Protein AF-A0A3D0SD07-F1 (afdb_monomer_lite)

Structure (mmCIF, N/CA/C/O backbone):
data_AF-A0A3D0SD07-F1
#
_entry.id   AF-A0A3D0SD07-F1
#
loop_
_atom_site.group_PDB
_atom_site.id
_atom_site.type_symbol
_atom_site.label_atom_id
_atom_site.label_alt_id
_atom_site.label_comp_id
_atom_site.label_asym_id
_atom_site.label_entity_id
_atom_site.label_seq_id
_atom_site.pdbx_PDB_ins_code
_atom_site.Cartn_x
_atom_site.Cartn_y
_atom_site.Cartn_z
_atom_site.occupancy
_atom_site.B_iso_or_equiv
_atom_site.auth_seq_id
_atom_site.auth_comp_id
_atom_site.auth_asym_id
_atom_site.auth_atom_id
_atom_site.pdbx_PDB_model_num
ATOM 1 N N . LEU A 1 1 ? 2.445 -9.256 -21.384 1.00 64.06 1 LEU A N 1
ATOM 2 C CA . LEU A 1 1 ? 2.889 -8.668 -22.682 1.00 64.06 1 LEU A CA 1
ATOM 3 C C . LEU A 1 1 ? 3.810 -9.653 -23.397 1.00 64.06 1 LEU A C 1
ATOM 5 O O . LEU A 1 1 ? 4.394 -10.488 -22.721 1.00 64.06 1 LEU A O 1
ATOM 9 N N . ALA A 1 2 ? 3.974 -9.569 -24.720 1.00 87.25 2 ALA A N 1
ATOM 10 C CA . ALA A 1 2 ? 5.061 -10.291 -25.395 1.00 87.25 2 ALA A CA 1
ATOM 11 C C . ALA A 1 2 ? 6.400 -9.562 -25.161 1.00 87.25 2 ALA A C 1
ATOM 13 O O . ALA A 1 2 ? 6.425 -8.333 -25.181 1.00 87.25 2 ALA A O 1
ATOM 14 N N . TRP A 1 3 ? 7.511 -10.289 -24.982 1.00 91.88 3 TRP A N 1
ATOM 15 C CA . TRP A 1 3 ? 8.832 -9.693 -24.695 1.00 91.88 3 TRP A CA 1
ATOM 16 C C . TRP A 1 3 ? 9.274 -8.643 -25.729 1.00 91.88 3 TRP A C 1
ATOM 18 O O . TRP A 1 3 ? 9.868 -7.630 -25.374 1.00 91.88 3 TRP A O 1
ATOM 28 N N . GLN A 1 4 ? 8.919 -8.832 -27.005 1.00 93.69 4 GLN A N 1
ATOM 29 C CA . GLN A 1 4 ? 9.213 -7.850 -28.052 1.00 93.69 4 GLN A CA 1
ATOM 30 C C . GLN A 1 4 ? 8.597 -6.478 -27.744 1.00 93.69 4 GLN A C 1
ATOM 32 O O . GLN A 1 4 ? 9.290 -5.472 -27.811 1.00 93.69 4 GLN A O 1
ATOM 37 N N . GLN A 1 5 ? 7.333 -6.446 -27.314 1.00 91.62 5 GLN A N 1
ATOM 38 C CA . GLN A 1 5 ? 6.644 -5.198 -26.974 1.00 91.62 5 GLN A CA 1
ATOM 39 C C . GLN A 1 5 ? 7.302 -4.496 -25.782 1.00 91.62 5 GLN A C 1
ATOM 41 O O . GLN A 1 5 ? 7.370 -3.274 -25.747 1.00 91.62 5 GLN A O 1
ATOM 46 N N . VAL A 1 6 ? 7.811 -5.262 -24.812 1.00 93.81 6 VAL A N 1
ATOM 47 C CA . VAL A 1 6 ? 8.544 -4.716 -23.661 1.00 93.81 6 VAL A CA 1
ATOM 48 C C . VAL A 1 6 ? 9.819 -4.002 -24.116 1.00 93.81 6 VAL A C 1
ATOM 50 O O . VAL A 1 6 ? 10.106 -2.902 -23.645 1.00 93.81 6 VAL A O 1
ATOM 53 N N . ASN A 1 7 ? 10.562 -4.593 -25.055 1.00 92.69 7 ASN A N 1
ATOM 54 C CA . ASN A 1 7 ? 11.770 -3.977 -25.606 1.00 92.69 7 ASN A CA 1
ATOM 55 C C . ASN A 1 7 ? 11.459 -2.746 -26.456 1.00 92.69 7 ASN A C 1
ATOM 57 O O . ASN A 1 7 ? 12.179 -1.757 -26.356 1.00 92.69 7 ASN A O 1
ATOM 61 N N . ASP A 1 8 ? 10.385 -2.791 -27.246 1.00 94.75 8 ASP A N 1
ATOM 62 C CA . ASP A 1 8 ? 9.959 -1.653 -28.060 1.00 94.75 8 ASP A CA 1
ATOM 63 C C . ASP A 1 8 ? 9.598 -0.451 -27.169 1.00 94.75 8 ASP A C 1
ATOM 65 O O . ASP A 1 8 ? 10.021 0.668 -27.449 1.00 94.75 8 ASP A O 1
ATOM 69 N N . ILE A 1 9 ? 8.898 -0.679 -26.048 1.00 93.88 9 ILE A N 1
ATOM 70 C CA . ILE A 1 9 ? 8.613 0.367 -25.050 1.00 93.88 9 ILE A CA 1
ATOM 71 C C . ILE A 1 9 ? 9.919 0.896 -24.445 1.00 93.88 9 ILE A C 1
ATOM 73 O O . ILE A 1 9 ? 10.127 2.106 -24.404 1.00 93.88 9 ILE A O 1
ATOM 77 N N . ALA A 1 10 ? 10.818 0.005 -24.018 1.00 92.50 10 ALA A N 1
ATOM 78 C CA . ALA A 1 10 ? 12.076 0.394 -23.380 1.00 92.50 10 ALA A CA 1
ATOM 79 C C . ALA A 1 10 ? 13.038 1.160 -24.299 1.00 92.50 10 ALA A C 1
ATOM 81 O O . ALA A 1 10 ? 13.881 1.904 -23.806 1.00 92.50 10 ALA A O 1
ATOM 82 N N . ALA A 1 11 ? 12.929 0.979 -25.616 1.00 93.25 11 ALA A N 1
ATOM 83 C CA . ALA A 1 11 ? 13.700 1.740 -26.593 1.00 93.25 11 ALA A CA 1
ATOM 84 C C . ALA A 1 11 ? 13.180 3.177 -26.777 1.00 93.25 11 ALA A C 1
ATOM 86 O O . ALA A 1 11 ? 13.942 4.044 -27.202 1.00 93.25 11 ALA A O 1
ATOM 87 N N . LEU A 1 12 ? 11.898 3.422 -26.486 1.00 95.44 12 LEU A N 1
ATOM 88 C CA . LEU A 1 12 ? 11.262 4.734 -26.612 1.00 95.44 12 LEU A CA 1
ATOM 89 C C . LEU A 1 12 ? 11.369 5.549 -25.323 1.00 95.44 12 LEU A C 1
ATOM 91 O O . LEU A 1 12 ? 11.650 6.743 -25.377 1.00 95.44 12 LEU A O 1
ATOM 95 N N . ASP A 1 13 ? 11.145 4.900 -24.183 1.00 96.00 13 ASP A N 1
ATOM 96 C CA . ASP A 1 13 ? 11.165 5.523 -22.867 1.00 96.00 13 ASP A CA 1
ATOM 97 C C . ASP A 1 13 ? 11.730 4.532 -21.840 1.00 96.00 13 ASP A C 1
ATOM 99 O O . ASP A 1 13 ? 11.195 3.440 -21.630 1.00 96.00 13 ASP A O 1
ATOM 103 N N . GLU A 1 14 ? 12.848 4.906 -21.215 1.00 93.88 14 GLU A N 1
ATOM 104 C CA . GLU A 1 14 ? 13.568 4.050 -20.269 1.00 93.88 14 GLU A CA 1
ATOM 105 C C . GLU A 1 14 ? 12.692 3.702 -19.049 1.00 93.88 14 GLU A C 1
ATOM 107 O O . GLU A 1 14 ? 12.628 2.536 -18.653 1.00 93.88 14 GLU A O 1
ATOM 112 N N . GLN A 1 15 ? 11.954 4.673 -18.503 1.00 93.44 15 GLN A N 1
ATOM 113 C CA . GLN A 1 15 ? 11.122 4.509 -17.309 1.00 93.44 15 GLN A CA 1
ATOM 114 C C . GLN A 1 15 ? 9.908 3.619 -17.598 1.00 93.44 15 GLN A C 1
ATOM 116 O O . GLN A 1 15 ? 9.657 2.643 -16.885 1.00 93.44 15 GLN A O 1
ATOM 121 N N . ALA A 1 16 ? 9.180 3.899 -18.678 1.00 94.44 16 ALA A N 1
ATOM 122 C CA . ALA A 1 16 ? 8.077 3.070 -19.149 1.00 94.44 16 ALA A CA 1
ATOM 123 C C . ALA A 1 16 ? 8.561 1.663 -19.526 1.00 94.44 16 ALA A C 1
ATOM 125 O O . ALA A 1 16 ? 7.872 0.674 -19.271 1.00 94.44 16 ALA A O 1
ATOM 126 N N . GLY A 1 17 ? 9.776 1.555 -20.066 1.00 96.44 17 GLY A N 1
ATOM 127 C CA . GLY A 1 17 ? 10.458 0.293 -20.314 1.00 96.44 17 GLY A CA 1
ATOM 128 C C . GLY A 1 17 ? 10.680 -0.520 -19.048 1.00 96.44 17 GLY A C 1
ATOM 129 O O . GLY A 1 17 ? 10.395 -1.718 -19.028 1.00 96.44 17 GLY A O 1
ATOM 130 N N . MET A 1 18 ? 11.156 0.117 -17.976 1.00 96.62 18 MET A N 1
ATOM 131 C CA . MET A 1 18 ? 11.320 -0.532 -16.675 1.00 96.62 18 MET A CA 1
ATOM 132 C C . MET A 1 18 ? 9.972 -0.991 -16.107 1.00 96.62 18 MET A C 1
ATOM 134 O O . MET A 1 18 ? 9.858 -2.153 -15.718 1.00 96.62 18 MET A O 1
ATOM 138 N N . ARG A 1 19 ? 8.923 -0.157 -16.169 1.00 95.69 19 ARG A N 1
ATOM 139 C CA . ARG A 1 19 ? 7.548 -0.550 -15.794 1.00 95.69 19 ARG A CA 1
ATOM 140 C C . ARG A 1 19 ? 7.076 -1.782 -16.576 1.00 95.69 19 ARG A C 1
ATOM 142 O O . ARG A 1 19 ? 6.557 -2.739 -16.001 1.00 95.69 19 ARG A O 1
ATOM 149 N N . ALA A 1 20 ? 7.280 -1.790 -17.894 1.00 96.75 20 ALA A N 1
ATOM 150 C CA . ALA A 1 20 ? 6.880 -2.896 -18.761 1.00 96.75 20 ALA A CA 1
ATOM 151 C C . ALA A 1 20 ? 7.644 -4.192 -18.443 1.00 96.75 20 ALA A C 1
ATOM 153 O O . ALA A 1 20 ? 7.033 -5.262 -18.397 1.00 96.75 20 ALA A O 1
ATOM 154 N N . LYS A 1 21 ? 8.954 -4.099 -18.177 1.00 97.56 21 LYS A N 1
ATOM 155 C CA . LYS A 1 21 ? 9.792 -5.234 -17.758 1.00 97.56 21 LYS A CA 1
ATOM 156 C C . LYS A 1 21 ? 9.329 -5.812 -16.425 1.00 97.56 21 LYS A C 1
ATOM 158 O O . LYS A 1 21 ? 9.127 -7.017 -16.341 1.00 97.56 21 LYS A O 1
ATOM 163 N N . LEU A 1 22 ? 9.091 -4.972 -15.418 1.00 97.19 22 LEU A N 1
ATOM 164 C CA . LEU A 1 22 ? 8.603 -5.405 -14.103 1.00 97.19 22 LEU A CA 1
ATOM 165 C C . LEU A 1 22 ? 7.265 -6.143 -14.211 1.00 97.19 22 LEU A C 1
ATOM 167 O O . LEU A 1 22 ? 7.109 -7.229 -13.655 1.00 97.19 22 LEU A O 1
ATOM 171 N N . ASN A 1 23 ? 6.326 -5.599 -14.989 1.00 95.31 23 ASN A N 1
ATOM 172 C CA . ASN A 1 23 ? 5.042 -6.249 -15.248 1.00 95.31 23 ASN A CA 1
ATOM 173 C C . ASN A 1 23 ? 5.197 -7.587 -15.979 1.00 95.31 23 ASN A C 1
ATOM 175 O O . ASN A 1 23 ? 4.486 -8.539 -15.665 1.00 95.31 23 ASN A O 1
ATOM 179 N N . TYR A 1 24 ? 6.110 -7.670 -16.949 1.00 96.44 24 TYR A N 1
ATOM 180 C CA . TYR A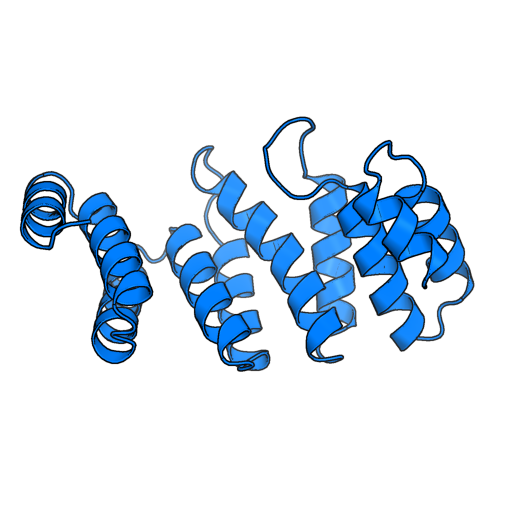 1 24 ? 6.399 -8.909 -17.664 1.00 96.44 24 TYR A CA 1
ATOM 181 C C . TYR A 1 24 ? 6.987 -9.971 -16.731 1.00 96.44 24 TYR A C 1
ATOM 183 O O . TYR A 1 24 ? 6.433 -11.062 -16.651 1.00 96.44 24 TYR A O 1
ATOM 191 N N . TYR A 1 25 ? 8.035 -9.641 -15.974 1.00 96.62 25 TYR A N 1
ATOM 192 C CA . TYR A 1 25 ? 8.694 -10.597 -15.083 1.00 96.62 25 TYR A CA 1
ATOM 193 C C . TYR A 1 25 ? 7.789 -11.073 -13.952 1.00 96.62 25 TYR A C 1
ATOM 195 O O . TYR A 1 25 ? 7.826 -12.249 -13.611 1.00 96.62 25 TYR A O 1
ATOM 203 N N . ARG A 1 26 ? 6.905 -10.207 -13.440 1.00 93.50 26 ARG A N 1
ATOM 204 C CA . ARG A 1 26 ? 5.865 -10.616 -12.489 1.00 93.50 26 ARG A CA 1
ATOM 205 C C . ARG A 1 26 ? 4.852 -11.588 -13.105 1.00 93.50 26 ARG A C 1
ATOM 207 O O . ARG A 1 26 ? 4.361 -12.459 -12.410 1.00 93.50 26 ARG A O 1
ATOM 214 N N . GLN A 1 27 ? 4.511 -11.446 -14.388 1.00 93.94 27 GLN A N 1
ATOM 215 C CA . GLN A 1 27 ? 3.591 -12.367 -15.078 1.00 93.94 27 GLN A CA 1
ATOM 216 C C . GLN A 1 27 ? 4.231 -13.717 -15.412 1.00 93.94 27 GLN A C 1
ATOM 218 O O . GLN A 1 27 ? 3.512 -14.694 -15.605 1.00 93.94 27 GLN A O 1
ATOM 223 N N . THR A 1 28 ? 5.556 -13.758 -15.549 1.00 94.69 28 THR A N 1
ATOM 224 C CA . THR A 1 28 ? 6.311 -14.974 -15.873 1.00 94.69 28 THR A CA 1
ATOM 225 C C . THR A 1 28 ? 6.998 -15.593 -14.659 1.00 94.69 28 THR A C 1
ATOM 227 O O . THR A 1 28 ? 7.809 -16.496 -14.848 1.00 94.69 28 THR A O 1
ATOM 230 N N . ASP A 1 29 ? 6.718 -15.085 -13.454 1.00 94.00 29 ASP A N 1
ATOM 231 C CA . ASP A 1 29 ? 7.333 -15.502 -12.189 1.00 94.00 29 ASP A CA 1
ATOM 232 C C . ASP A 1 29 ? 8.880 -15.522 -12.238 1.00 94.00 29 ASP A C 1
ATOM 234 O O . ASP A 1 29 ? 9.539 -16.382 -11.655 1.00 94.00 29 ASP A O 1
ATOM 238 N N . ASP A 1 30 ? 9.485 -14.570 -12.963 1.00 96.00 30 ASP A N 1
ATOM 239 C CA . ASP A 1 30 ? 10.943 -14.407 -13.027 1.00 96.00 30 ASP A CA 1
ATOM 240 C C . ASP A 1 30 ? 11.414 -13.449 -11.925 1.00 96.00 30 ASP A C 1
ATOM 242 O O . ASP A 1 30 ? 11.751 -12.285 -12.164 1.00 96.00 30 ASP A O 1
ATOM 246 N N . ASP A 1 31 ? 11.411 -13.948 -10.687 1.00 92.81 31 ASP A N 1
ATOM 247 C CA . ASP A 1 31 ? 11.757 -13.171 -9.490 1.00 92.81 31 ASP A CA 1
ATOM 248 C C . ASP A 1 31 ? 13.165 -12.575 -9.555 1.00 92.81 31 ASP A C 1
ATOM 250 O O . ASP A 1 31 ? 13.411 -11.470 -9.059 1.00 92.81 31 ASP A O 1
ATOM 254 N N . LYS A 1 32 ? 14.104 -13.287 -10.190 1.00 95.75 32 LYS A N 1
ATOM 255 C CA . LYS A 1 32 ? 15.479 -12.813 -10.339 1.00 95.75 32 LYS A CA 1
ATOM 256 C C . LYS A 1 32 ? 15.517 -11.592 -11.253 1.00 95.75 32 LYS A C 1
ATOM 258 O O . LYS A 1 32 ? 16.043 -10.554 -10.849 1.00 95.75 32 LYS A O 1
ATOM 263 N N . ALA A 1 33 ? 14.940 -11.692 -12.450 1.00 97.31 33 ALA A N 1
ATOM 264 C CA . ALA A 1 33 ? 14.917 -10.578 -13.390 1.00 97.31 33 ALA A CA 1
ATOM 265 C C . ALA A 1 33 ? 14.081 -9.404 -12.859 1.00 97.31 33 ALA A C 1
ATOM 267 O O . ALA A 1 33 ? 14.457 -8.243 -13.051 1.00 97.31 33 ALA A O 1
ATOM 268 N N . TYR A 1 34 ? 12.993 -9.686 -12.135 1.00 97.50 34 TYR A N 1
ATOM 269 C CA . TYR A 1 34 ? 12.221 -8.673 -11.422 1.00 97.50 34 TYR A CA 1
ATOM 270 C C . TYR A 1 34 ? 13.093 -7.920 -10.407 1.00 97.50 34 TYR A C 1
ATOM 272 O O . TYR A 1 34 ? 13.143 -6.691 -10.440 1.00 97.50 34 TYR A O 1
ATOM 280 N N . THR A 1 35 ? 13.829 -8.640 -9.554 1.00 96.00 35 THR A N 1
ATOM 281 C CA . THR A 1 35 ? 14.680 -8.057 -8.501 1.00 96.00 35 THR A CA 1
ATOM 282 C C . THR A 1 35 ? 15.819 -7.214 -9.079 1.00 96.00 35 THR A C 1
ATOM 284 O O . THR A 1 35 ? 16.091 -6.110 -8.603 1.00 96.00 35 THR A O 1
ATOM 287 N N . GLU A 1 36 ? 16.474 -7.695 -10.136 1.00 97.38 36 GLU A N 1
ATOM 288 C CA . GLU A 1 36 ? 17.517 -6.938 -10.837 1.00 97.38 36 GLU A CA 1
ATOM 289 C C . GLU A 1 36 ? 16.941 -5.660 -11.467 1.00 97.38 36 GLU A C 1
ATOM 291 O O . GLU A 1 36 ? 17.512 -4.575 -11.330 1.00 97.38 36 GLU A O 1
ATOM 296 N N . THR A 1 37 ? 15.767 -5.766 -12.097 1.00 98.25 37 THR A N 1
ATOM 297 C CA . THR A 1 37 ? 15.103 -4.634 -12.756 1.00 98.25 37 THR A CA 1
ATOM 298 C C . THR A 1 37 ? 14.622 -3.591 -11.752 1.00 98.25 37 THR A C 1
ATOM 300 O O . THR A 1 37 ? 14.858 -2.405 -11.969 1.00 98.25 37 THR A O 1
ATOM 303 N N . ILE A 1 38 ? 13.984 -3.998 -10.649 1.00 98.31 38 ILE A N 1
ATOM 304 C CA . ILE A 1 38 ? 13.453 -3.054 -9.653 1.00 98.31 38 ILE A CA 1
ATOM 305 C C . ILE A 1 38 ? 14.591 -2.325 -8.934 1.00 98.31 38 ILE A C 1
ATOM 307 O O . ILE A 1 38 ? 14.517 -1.115 -8.737 1.00 98.31 38 ILE A O 1
ATOM 311 N N . THR A 1 39 ? 15.691 -3.029 -8.646 1.00 97.50 39 THR A N 1
ATOM 312 C CA . THR A 1 39 ? 16.900 -2.434 -8.059 1.00 97.50 39 THR A CA 1
ATOM 313 C C . THR A 1 39 ? 17.512 -1.399 -9.001 1.00 97.50 39 THR A C 1
ATOM 315 O O . THR A 1 39 ? 17.848 -0.291 -8.581 1.00 97.50 39 THR A O 1
ATOM 318 N N . SER A 1 40 ? 17.628 -1.730 -10.291 1.00 97.75 40 SER A N 1
ATOM 319 C CA . SER A 1 40 ? 18.125 -0.793 -11.301 1.00 97.75 40 SER A CA 1
ATOM 320 C C . SER A 1 40 ? 17.212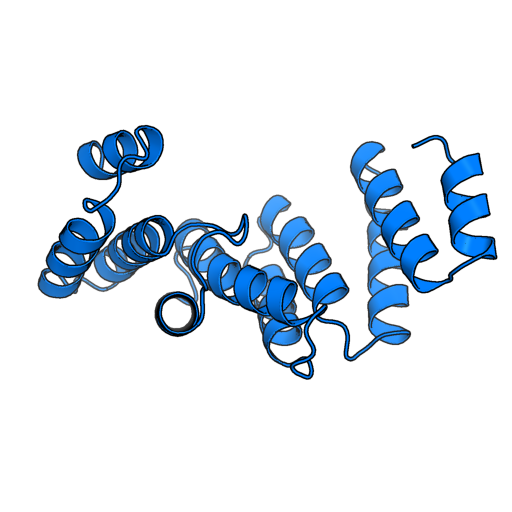 0.428 -11.446 1.00 97.75 40 SER A C 1
ATOM 322 O O . SER A 1 40 ? 17.718 1.544 -11.557 1.00 97.75 40 SER A O 1
ATOM 324 N N . ALA A 1 41 ? 15.890 0.239 -11.392 1.00 97.31 41 ALA A N 1
ATOM 325 C CA . ALA A 1 41 ? 14.924 1.329 -11.471 1.00 97.31 41 ALA A CA 1
ATOM 326 C C . ALA A 1 41 ? 15.050 2.303 -10.295 1.00 97.31 41 ALA A C 1
ATOM 328 O O . ALA A 1 41 ? 15.129 3.507 -10.511 1.00 97.31 41 ALA A O 1
ATOM 329 N N . GLN A 1 42 ? 15.177 1.794 -9.068 1.00 96.50 42 GLN A N 1
ATOM 330 C CA . GLN A 1 42 ? 15.373 2.618 -7.870 1.00 96.50 42 GLN A CA 1
ATOM 331 C C . GLN A 1 42 ? 16.700 3.391 -7.892 1.00 96.50 42 GLN A C 1
ATOM 333 O O . GLN A 1 42 ? 16.761 4.530 -7.442 1.00 96.50 42 GLN A O 1
ATOM 338 N N . GLN A 1 43 ? 17.767 2.810 -8.451 1.00 96.31 43 GLN A N 1
ATOM 339 C CA . GLN A 1 43 ? 19.042 3.517 -8.629 1.00 96.31 43 GLN A CA 1
ATOM 340 C C . GLN A 1 43 ? 18.949 4.632 -9.675 1.00 96.31 43 GLN A C 1
ATOM 342 O O . GLN A 1 43 ? 19.588 5.674 -9.533 1.00 96.31 43 GLN A O 1
ATOM 347 N N . ARG A 1 44 ? 18.187 4.400 -10.747 1.00 96.12 44 ARG A N 1
ATOM 348 C CA . ARG A 1 44 ? 18.055 5.332 -11.868 1.00 96.12 44 ARG A CA 1
ATOM 349 C C . ARG A 1 44 ? 17.083 6.475 -11.572 1.00 96.12 44 ARG A C 1
ATOM 351 O O . ARG A 1 44 ? 17.327 7.592 -12.028 1.00 96.12 44 ARG A O 1
ATOM 358 N N . TYR A 1 45 ? 16.032 6.177 -10.813 1.00 92.94 45 TYR A N 1
ATOM 359 C CA . TYR A 1 45 ? 14.925 7.062 -10.458 1.00 92.94 45 TYR A CA 1
ATOM 360 C C . TYR A 1 45 ? 14.715 7.069 -8.932 1.00 92.94 45 TYR A C 1
ATOM 362 O O . TYR A 1 45 ? 13.693 6.584 -8.441 1.00 92.94 45 TYR A O 1
ATOM 370 N N . PRO A 1 46 ? 15.686 7.590 -8.159 1.00 92.25 46 PRO A N 1
ATOM 371 C CA . PRO A 1 46 ? 15.664 7.505 -6.698 1.00 92.25 46 PRO A CA 1
ATOM 372 C C . PRO A 1 46 ? 14.515 8.285 -6.052 1.00 92.25 46 PRO A C 1
ATOM 374 O O . PRO A 1 46 ? 14.166 7.982 -4.915 1.00 92.25 46 PRO A O 1
ATOM 377 N N . ASP A 1 47 ? 13.924 9.237 -6.776 1.00 89.69 47 ASP A N 1
ATOM 378 C CA . ASP A 1 47 ? 12.844 10.102 -6.297 1.00 89.69 47 ASP A CA 1
ATOM 379 C C . ASP A 1 47 ? 11.449 9.651 -6.772 1.00 89.69 47 ASP A C 1
ATOM 381 O O . ASP A 1 47 ? 10.467 10.327 -6.485 1.00 89.69 47 ASP A O 1
ATOM 385 N N . HIS A 1 48 ? 11.331 8.530 -7.498 1.00 92.50 48 HIS A N 1
ATOM 386 C CA . HIS A 1 48 ? 10.038 8.028 -7.985 1.00 92.50 48 HIS A CA 1
ATOM 387 C C . HIS A 1 48 ? 9.457 7.014 -6.994 1.00 92.50 48 HIS A C 1
ATOM 389 O O . HIS A 1 48 ? 9.977 5.902 -6.836 1.00 92.50 48 HIS A O 1
ATOM 395 N N . ALA A 1 49 ? 8.355 7.380 -6.340 1.00 94.31 49 ALA A N 1
ATOM 396 C CA . ALA A 1 49 ? 7.664 6.551 -5.359 1.00 94.31 49 ALA A CA 1
ATOM 397 C C . ALA A 1 49 ? 7.168 5.236 -5.960 1.00 94.31 49 ALA A C 1
ATOM 399 O O . ALA A 1 49 ? 7.158 4.218 -5.264 1.00 94.31 49 ALA A O 1
ATOM 400 N N . GLU A 1 50 ? 6.789 5.233 -7.239 1.00 95.25 50 GLU A N 1
ATOM 401 C CA . GLU A 1 50 ? 6.286 4.043 -7.924 1.00 95.25 50 GLU A CA 1
ATOM 402 C C . GLU A 1 50 ? 7.182 2.813 -7.751 1.00 95.25 50 GLU A C 1
ATOM 404 O O . GLU A 1 50 ? 6.684 1.734 -7.423 1.00 95.25 50 GLU A O 1
ATOM 409 N N . PHE A 1 51 ? 8.494 2.936 -7.972 1.00 96.50 51 PHE A N 1
ATOM 410 C CA . PHE A 1 51 ? 9.382 1.770 -7.955 1.00 96.50 51 PHE A CA 1
ATOM 411 C C . PHE A 1 51 ? 9.542 1.207 -6.544 1.00 96.50 51 PHE A C 1
ATOM 413 O O . PHE A 1 51 ? 9.528 -0.008 -6.349 1.00 96.50 51 PHE A O 1
ATOM 420 N N . TYR A 1 52 ? 9.610 2.070 -5.534 1.00 97.81 52 TYR A N 1
ATOM 421 C CA . TYR A 1 52 ? 9.574 1.641 -4.137 1.00 97.81 52 TYR A CA 1
ATOM 422 C C . TYR A 1 52 ? 8.235 0.999 -3.771 1.00 97.81 52 TYR A C 1
ATOM 424 O O . TYR A 1 52 ? 8.207 -0.075 -3.172 1.00 97.81 52 TYR A O 1
ATOM 432 N N . TYR A 1 53 ? 7.118 1.580 -4.204 1.00 97.56 53 TYR A N 1
ATOM 433 C CA . TYR A 1 53 ? 5.793 1.013 -3.988 1.00 97.56 53 TYR A CA 1
ATOM 434 C C . TYR A 1 53 ? 5.656 -0.385 -4.617 1.00 97.56 53 TYR A C 1
ATOM 436 O O . TYR A 1 53 ? 5.246 -1.335 -3.947 1.00 97.56 53 TYR A O 1
ATOM 444 N N . GLN A 1 54 ? 6.058 -0.550 -5.880 1.00 97.06 54 GLN A N 1
ATOM 445 C CA . GLN A 1 54 ? 6.011 -1.839 -6.574 1.00 97.06 54 GLN A CA 1
ATOM 446 C C . GLN A 1 54 ? 6.922 -2.884 -5.924 1.00 97.06 54 GLN A C 1
ATOM 448 O O . GLN A 1 54 ? 6.541 -4.056 -5.847 1.00 97.06 54 GLN A O 1
ATOM 453 N N . HIS A 1 55 ? 8.101 -2.483 -5.440 1.00 98.12 55 HIS A N 1
ATOM 454 C CA . HIS A 1 55 ? 8.988 -3.372 -4.695 1.00 98.12 55 HIS A CA 1
ATOM 455 C C . HIS A 1 55 ? 8.340 -3.822 -3.379 1.00 98.12 55 HIS A C 1
ATOM 457 O O . HIS A 1 55 ? 8.303 -5.018 -3.091 1.00 98.12 55 HIS A O 1
ATOM 463 N N . GLY A 1 56 ? 7.750 -2.890 -2.625 1.00 98.25 56 GLY A N 1
ATOM 464 C CA . GLY A 1 56 ? 7.044 -3.190 -1.382 1.00 98.25 56 GLY A CA 1
ATOM 465 C C . GLY A 1 56 ? 5.898 -4.183 -1.574 1.00 98.25 56 GLY A C 1
ATOM 466 O O . GLY A 1 56 ? 5.761 -5.116 -0.786 1.00 98.25 56 GLY A O 1
ATOM 467 N N . LEU A 1 57 ? 5.118 -4.054 -2.654 1.00 97.62 57 LEU A N 1
ATOM 468 C CA . LEU A 1 57 ? 4.063 -5.019 -2.985 1.00 97.62 57 LEU A CA 1
ATOM 469 C C . LEU A 1 57 ? 4.611 -6.430 -3.229 1.00 97.62 57 LEU A C 1
ATOM 471 O O . LEU A 1 57 ? 4.037 -7.397 -2.730 1.00 97.62 57 LEU A O 1
ATOM 475 N N . ALA A 1 58 ? 5.711 -6.550 -3.980 1.00 96.69 58 ALA A N 1
ATOM 476 C CA . ALA A 1 58 ? 6.336 -7.843 -4.257 1.00 96.69 58 ALA A CA 1
ATOM 477 C C . ALA A 1 58 ? 6.863 -8.500 -2.969 1.00 96.69 58 ALA A C 1
ATOM 479 O O . ALA A 1 58 ? 6.605 -9.674 -2.722 1.00 96.69 58 ALA A O 1
ATOM 480 N N . LEU A 1 59 ? 7.519 -7.724 -2.103 1.00 98.00 59 LEU A N 1
ATOM 481 C CA . LEU A 1 59 ? 8.014 -8.204 -0.809 1.00 98.00 59 LEU A CA 1
ATOM 482 C C . LEU A 1 59 ? 6.871 -8.605 0.131 1.00 98.00 59 LEU A C 1
ATOM 484 O O . LEU A 1 59 ? 6.953 -9.641 0.784 1.00 98.00 59 LEU A O 1
ATOM 488 N N . GLN A 1 60 ? 5.781 -7.831 0.171 1.00 98.00 60 GLN A N 1
ATOM 489 C CA . GLN A 1 60 ? 4.596 -8.167 0.963 1.00 98.00 60 GLN A CA 1
ATOM 490 C C . GLN A 1 60 ? 3.944 -9.470 0.476 1.00 98.00 60 GLN A C 1
ATOM 492 O O . GLN A 1 60 ? 3.506 -10.266 1.301 1.00 98.00 60 GLN A O 1
ATOM 497 N N . GLN A 1 61 ? 3.894 -9.710 -0.840 1.00 95.38 61 GLN A N 1
ATOM 498 C CA . GLN A 1 61 ? 3.389 -10.966 -1.410 1.00 95.38 61 GLN A CA 1
ATOM 499 C C . GLN A 1 61 ? 4.250 -12.172 -1.012 1.00 95.38 61 GLN A C 1
ATOM 501 O O . GLN A 1 61 ? 3.725 -13.269 -0.848 1.00 95.38 61 GLN A O 1
ATOM 506 N N . GLN A 1 62 ? 5.551 -11.960 -0.819 1.00 95.94 62 GLN A N 1
ATOM 507 C CA . GLN A 1 62 ? 6.487 -12.958 -0.296 1.00 95.94 62 GLN A CA 1
ATOM 508 C C . GLN A 1 62 ? 6.503 -13.019 1.244 1.00 95.94 62 GLN A C 1
ATOM 510 O O . GLN A 1 62 ? 7.391 -13.647 1.817 1.00 95.94 62 GLN A O 1
ATOM 515 N N . GLU A 1 63 ? 5.565 -12.342 1.917 1.00 97.25 63 GLU A N 1
ATOM 516 C CA . GLU A 1 63 ? 5.470 -12.233 3.382 1.00 97.25 63 GLU A CA 1
ATOM 517 C C . GLU A 1 63 ? 6.721 -11.629 4.055 1.00 97.25 63 GLU A C 1
ATOM 519 O O . GLU A 1 63 ? 6.922 -11.747 5.262 1.00 97.25 63 GLU A O 1
ATOM 524 N N . GLN A 1 64 ? 7.564 -10.923 3.294 1.00 98.25 64 GLN A N 1
ATOM 525 C CA . GLN A 1 64 ? 8.750 -10.224 3.791 1.00 98.25 64 GLN A CA 1
ATOM 526 C C . GLN A 1 64 ? 8.359 -8.844 4.333 1.00 98.25 64 GLN A C 1
ATOM 528 O O . GLN A 1 64 ? 8.738 -7.801 3.793 1.00 98.25 64 GLN A O 1
ATOM 533 N N . TYR A 1 65 ? 7.551 -8.837 5.392 1.00 98.56 65 TYR A N 1
ATOM 534 C CA . TYR A 1 65 ? 6.842 -7.650 5.866 1.00 98.56 65 TYR A CA 1
ATOM 535 C C . TYR A 1 65 ? 7.755 -6.504 6.315 1.00 98.56 65 TYR A C 1
ATOM 537 O O . TYR A 1 65 ? 7.429 -5.344 6.054 1.00 98.56 65 TYR A O 1
ATOM 545 N N . GLU A 1 66 ? 8.894 -6.781 6.952 1.00 98.50 66 GLU A N 1
ATOM 546 C CA . GLU A 1 66 ? 9.838 -5.739 7.371 1.00 98.50 66 GLU A CA 1
ATOM 547 C C . GLU A 1 66 ? 10.512 -5.064 6.170 1.00 98.50 66 GLU A C 1
ATOM 549 O O . GLU A 1 66 ? 10.677 -3.843 6.145 1.00 98.50 66 GLU A O 1
ATOM 554 N N . GLN A 1 67 ? 10.863 -5.841 5.142 1.00 98.50 67 GLN A N 1
ATOM 555 C CA . GLN A 1 67 ? 11.448 -5.303 3.914 1.00 98.50 67 GLN A CA 1
ATOM 556 C C . GLN A 1 67 ? 10.398 -4.535 3.104 1.00 98.50 67 GLN A C 1
ATOM 558 O O . GLN A 1 67 ? 10.688 -3.454 2.594 1.00 98.50 67 GLN A O 1
ATOM 563 N N . ALA A 1 68 ? 9.165 -5.048 3.036 1.00 98.75 68 ALA A N 1
ATOM 564 C CA . ALA A 1 68 ? 8.048 -4.368 2.392 1.00 98.75 68 ALA A CA 1
ATOM 565 C C . ALA A 1 68 ? 7.780 -2.999 3.030 1.00 98.75 68 ALA A C 1
ATOM 567 O O . ALA A 1 68 ? 7.667 -2.001 2.320 1.00 98.75 68 ALA A O 1
ATOM 568 N N . LEU A 1 69 ? 7.761 -2.937 4.366 1.00 98.75 69 LEU A N 1
ATOM 569 C CA . LEU A 1 69 ? 7.641 -1.688 5.113 1.00 98.75 69 LEU A CA 1
ATOM 570 C C . LEU A 1 69 ? 8.747 -0.699 4.733 1.00 98.75 69 LEU A C 1
ATOM 572 O O . LEU A 1 69 ? 8.444 0.451 4.440 1.00 98.75 69 LEU A O 1
ATOM 576 N N . ALA A 1 70 ? 10.008 -1.141 4.682 1.00 98.31 70 ALA A N 1
ATOM 577 C CA . ALA A 1 70 ? 11.116 -0.269 4.297 1.00 98.31 70 ALA A CA 1
ATOM 578 C C . ALA A 1 70 ? 10.920 0.335 2.896 1.00 98.31 70 ALA A C 1
ATOM 580 O O . ALA A 1 70 ? 11.156 1.527 2.709 1.00 98.31 70 ALA A O 1
ATOM 581 N N . GLN A 1 71 ? 10.447 -0.459 1.931 1.00 98.44 71 GLN A N 1
ATOM 582 C CA . GLN A 1 71 ? 10.159 0.031 0.583 1.00 98.44 71 GLN A CA 1
ATOM 583 C C . GLN A 1 71 ? 8.976 1.007 0.566 1.00 98.44 71 GLN A C 1
ATOM 585 O O . GLN A 1 71 ? 9.090 2.086 -0.007 1.00 98.44 71 GLN A O 1
ATOM 590 N N . PHE A 1 72 ? 7.865 0.699 1.237 1.00 98.56 72 PHE A N 1
ATOM 591 C CA . PHE A 1 72 ? 6.738 1.633 1.294 1.00 98.56 72 PHE A CA 1
ATOM 592 C C . PHE A 1 72 ? 7.115 2.959 1.968 1.00 98.56 72 PHE A C 1
ATOM 594 O O . PHE A 1 72 ? 6.738 4.014 1.470 1.00 98.56 72 PHE A O 1
ATOM 601 N N . THR A 1 73 ? 7.926 2.933 3.027 1.00 97.88 73 THR A N 1
ATOM 602 C CA . THR A 1 73 ? 8.435 4.153 3.673 1.00 97.88 73 THR A CA 1
ATOM 603 C C . THR A 1 73 ? 9.333 4.978 2.744 1.00 97.88 73 THR A C 1
ATOM 605 O O . THR A 1 73 ? 9.335 6.203 2.817 1.00 97.88 73 THR A O 1
ATOM 608 N N . GLN A 1 74 ? 10.100 4.351 1.844 1.00 96.31 74 GLN A N 1
ATOM 609 C CA . GLN A 1 74 ? 10.825 5.109 0.816 1.00 96.31 74 GLN A CA 1
ATOM 610 C C . GLN A 1 74 ? 9.865 5.743 -0.191 1.00 96.31 74 GLN A C 1
ATOM 612 O O . GLN A 1 74 ? 10.032 6.911 -0.533 1.00 96.31 74 GLN A O 1
ATOM 617 N N . ALA A 1 75 ? 8.815 5.024 -0.601 1.00 96.25 75 ALA A N 1
ATOM 618 C CA . ALA A 1 75 ? 7.805 5.565 -1.505 1.00 96.25 75 ALA A CA 1
ATOM 619 C C . ALA A 1 75 ? 7.122 6.819 -0.928 1.00 96.25 75 ALA A C 1
ATOM 621 O O . ALA A 1 75 ? 6.870 7.765 -1.668 1.00 96.25 75 ALA A O 1
ATOM 622 N N . THR A 1 76 ? 6.885 6.884 0.388 1.00 94.56 76 THR A N 1
ATOM 623 C CA . THR A 1 76 ? 6.281 8.069 1.024 1.00 94.56 76 THR A CA 1
ATOM 624 C C . THR A 1 76 ? 7.187 9.308 1.032 1.00 94.56 76 THR A C 1
ATOM 626 O O . THR A 1 76 ? 6.679 10.411 1.211 1.00 94.56 76 THR A O 1
ATOM 629 N N . ASN A 1 77 ? 8.499 9.163 0.801 1.00 89.25 77 ASN A N 1
ATOM 630 C CA . ASN A 1 77 ? 9.469 10.267 0.853 1.00 89.25 77 ASN A CA 1
ATOM 631 C C . ASN A 1 77 ? 9.639 11.036 -0.468 1.00 89.25 77 ASN A C 1
ATOM 633 O O . ASN A 1 77 ? 10.326 12.057 -0.479 1.00 89.25 77 ASN A O 1
ATOM 637 N N . ALA A 1 78 ? 9.064 10.562 -1.579 1.00 77.75 78 ALA A N 1
ATOM 638 C CA . ALA A 1 78 ? 9.242 11.203 -2.884 1.00 77.75 78 ALA A CA 1
ATOM 639 C C . ALA A 1 78 ? 8.730 12.669 -2.901 1.00 77.75 78 ALA A C 1
ATOM 641 O O . ALA A 1 78 ? 7.931 13.056 -2.041 1.00 77.75 78 ALA A O 1
ATOM 642 N N . PRO A 1 79 ? 9.123 13.517 -3.868 1.00 75.38 79 PRO A N 1
ATOM 643 C CA . PRO A 1 79 ? 8.562 14.862 -4.071 1.00 75.38 79 PRO A CA 1
ATOM 644 C C . PRO A 1 79 ? 7.096 14.812 -4.515 1.00 75.38 79 PRO A C 1
ATOM 646 O O . PRO A 1 79 ? 6.685 13.873 -5.191 1.00 75.38 79 PRO A O 1
ATOM 649 N N . ILE A 1 80 ? 6.241 15.733 -4.047 1.00 63.81 80 ILE A N 1
ATOM 650 C CA . ILE A 1 80 ? 4.819 15.762 -4.453 1.00 63.81 80 ILE A CA 1
ATOM 651 C C . ILE A 1 80 ? 4.734 16.448 -5.816 1.00 63.81 80 ILE A C 1
ATOM 653 O O . ILE A 1 80 ? 4.734 17.674 -5.889 1.00 63.81 80 ILE A O 1
ATOM 657 N N . ASP A 1 81 ? 4.660 15.646 -6.869 1.00 76.75 81 ASP A N 1
ATOM 658 C CA . ASP A 1 81 ? 4.032 16.018 -8.133 1.00 76.75 81 ASP A CA 1
ATOM 659 C C . ASP A 1 81 ? 2.775 15.157 -8.364 1.00 76.75 81 ASP A C 1
ATOM 661 O O . ASP A 1 81 ? 2.484 14.238 -7.587 1.00 76.75 81 ASP A O 1
ATOM 665 N N . ASP A 1 82 ? 1.987 15.500 -9.385 1.00 69.31 82 ASP A N 1
ATOM 666 C CA . ASP A 1 82 ? 0.682 14.875 -9.634 1.00 69.31 82 ASP A CA 1
ATOM 667 C C . ASP A 1 82 ? 0.793 13.372 -9.958 1.00 69.31 82 ASP A C 1
ATOM 669 O O . ASP A 1 82 ? -0.110 12.605 -9.615 1.00 69.31 82 ASP A O 1
ATOM 673 N N . GLU A 1 83 ? 1.891 12.929 -10.584 1.00 76.56 83 GLU A N 1
ATOM 674 C CA . GLU A 1 83 ? 2.085 11.523 -10.965 1.00 76.56 83 GLU A CA 1
ATOM 675 C C . GLU A 1 83 ? 2.488 10.656 -9.761 1.00 76.56 83 GLU A C 1
ATOM 677 O O . GLU A 1 83 ? 1.964 9.552 -9.583 1.00 76.56 83 GLU A O 1
ATOM 682 N N . GLU A 1 84 ? 3.356 11.159 -8.879 1.00 86.94 84 GLU A N 1
ATOM 683 C CA . GLU A 1 84 ? 3.867 10.399 -7.732 1.00 86.94 84 GLU A CA 1
ATOM 684 C C . GLU A 1 84 ? 2.956 10.477 -6.495 1.00 86.94 84 GLU A C 1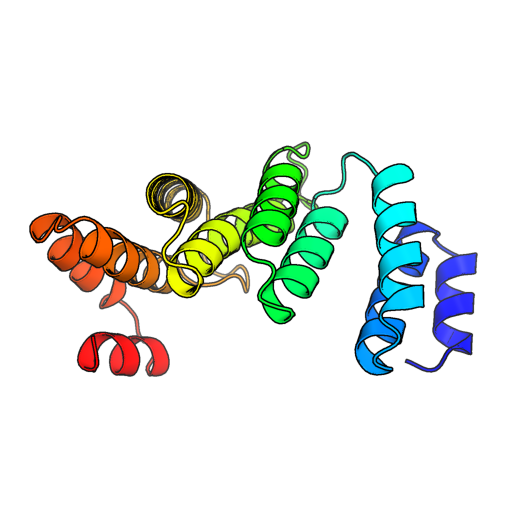
ATOM 686 O O . GLU A 1 84 ? 3.019 9.612 -5.611 1.00 86.94 84 GLU A O 1
ATOM 691 N N . ALA A 1 85 ? 2.056 11.465 -6.422 1.00 87.88 85 ALA A N 1
ATOM 692 C CA . ALA A 1 85 ? 1.078 11.587 -5.337 1.00 87.88 85 ALA A CA 1
ATOM 693 C C . ALA A 1 85 ? 0.222 10.317 -5.176 1.00 87.88 85 ALA A C 1
ATOM 695 O O . ALA A 1 85 ? -0.011 9.856 -4.054 1.00 87.88 85 ALA A O 1
ATOM 696 N N . HIS A 1 86 ? -0.180 9.697 -6.290 1.00 91.31 86 HIS A N 1
ATOM 697 C CA . HIS A 1 86 ? -0.937 8.446 -6.277 1.00 91.31 86 HIS A CA 1
ATOM 698 C C . HIS A 1 86 ? -0.163 7.303 -5.598 1.00 91.31 86 HIS A C 1
ATOM 700 O O . HIS A 1 86 ? -0.717 6.568 -4.772 1.00 91.31 86 HIS A O 1
ATOM 706 N N . PHE A 1 87 ? 1.127 7.152 -5.911 1.00 94.12 87 PHE A N 1
ATOM 707 C CA . PHE A 1 87 ? 1.960 6.083 -5.357 1.00 94.12 87 PHE A CA 1
ATOM 708 C C . PHE A 1 87 ? 2.288 6.294 -3.884 1.00 94.12 87 PHE A C 1
ATOM 710 O O . PHE A 1 87 ? 2.346 5.321 -3.133 1.00 94.12 87 PHE A O 1
ATOM 717 N N . LYS A 1 88 ? 2.410 7.542 -3.435 1.00 93.94 88 LYS A N 1
ATOM 718 C CA . LYS A 1 88 ? 2.558 7.850 -2.007 1.00 93.94 88 LYS A CA 1
ATOM 719 C C . LYS A 1 88 ? 1.331 7.496 -1.199 1.00 93.94 88 LYS A C 1
ATOM 721 O O . LYS A 1 88 ? 1.456 6.824 -0.182 1.00 93.94 88 LYS A O 1
ATOM 726 N N . LEU A 1 89 ? 0.152 7.915 -1.656 1.00 95.06 89 LEU A N 1
ATOM 727 C CA . LEU A 1 89 ? -1.101 7.567 -0.988 1.00 95.06 89 LEU A CA 1
ATOM 728 C C . LEU A 1 89 ? -1.281 6.045 -0.969 1.00 95.06 89 LEU A C 1
ATOM 730 O O . LEU A 1 89 ? -1.615 5.465 0.063 1.00 95.06 89 LEU A O 1
ATOM 734 N N . SER A 1 90 ? -0.962 5.376 -2.079 1.00 96.44 90 SER A N 1
ATOM 735 C CA . SER A 1 90 ? -0.949 3.914 -2.136 1.00 96.44 90 SER A CA 1
ATOM 736 C C . SER A 1 90 ? 0.024 3.306 -1.120 1.00 96.44 90 SER A C 1
ATOM 738 O O . SER A 1 90 ? -0.329 2.348 -0.434 1.00 96.44 90 SER A O 1
ATOM 740 N N . ALA A 1 91 ? 1.229 3.863 -0.981 1.00 97.75 91 ALA A N 1
ATOM 741 C CA . ALA A 1 91 ? 2.221 3.405 -0.016 1.00 97.75 91 ALA A CA 1
ATOM 742 C C . ALA A 1 91 ? 1.763 3.606 1.435 1.00 97.75 91 ALA A C 1
ATOM 744 O O . ALA A 1 91 ? 1.873 2.664 2.215 1.00 97.75 91 ALA A O 1
ATOM 745 N N . LEU A 1 92 ? 1.175 4.756 1.785 1.00 98.25 92 LEU A N 1
ATOM 746 C CA . LEU A 1 92 ? 0.599 5.006 3.115 1.00 98.25 92 LEU A CA 1
ATOM 747 C C . LEU A 1 92 ? -0.445 3.945 3.482 1.00 98.25 92 LEU A C 1
ATOM 749 O O . LEU A 1 92 ? -0.364 3.313 4.539 1.00 98.25 92 LEU A O 1
ATOM 753 N N . TYR A 1 93 ? -1.378 3.668 2.567 1.00 98.56 93 TYR A N 1
ATOM 754 C CA . TYR A 1 93 ? -2.370 2.617 2.776 1.00 98.56 93 TYR A CA 1
ATOM 755 C C . TYR A 1 93 ? -1.718 1.236 2.948 1.00 98.56 93 TYR A C 1
ATOM 757 O O . TYR A 1 93 ? -2.109 0.456 3.826 1.00 98.56 93 TYR A O 1
ATOM 765 N N . GLN A 1 94 ? -0.704 0.920 2.135 1.00 98.75 94 GLN A N 1
ATOM 766 C CA . GLN A 1 94 ? -0.014 -0.363 2.233 1.00 98.75 94 GLN A CA 1
ATOM 767 C C . GLN A 1 94 ? 0.840 -0.504 3.491 1.00 98.75 94 GLN A C 1
ATOM 769 O O . GLN A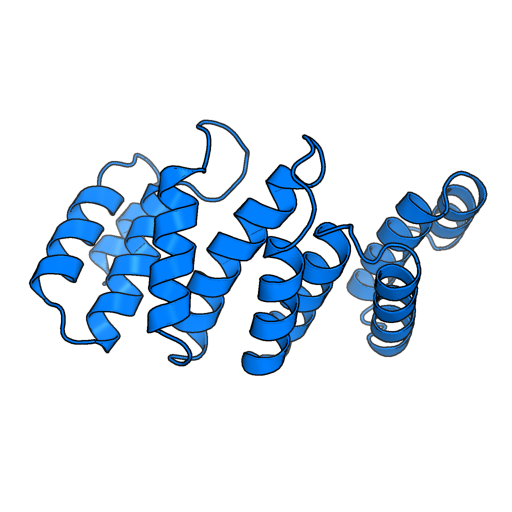 1 94 ? 0.924 -1.622 3.984 1.00 98.75 94 GLN A O 1
ATOM 774 N N . 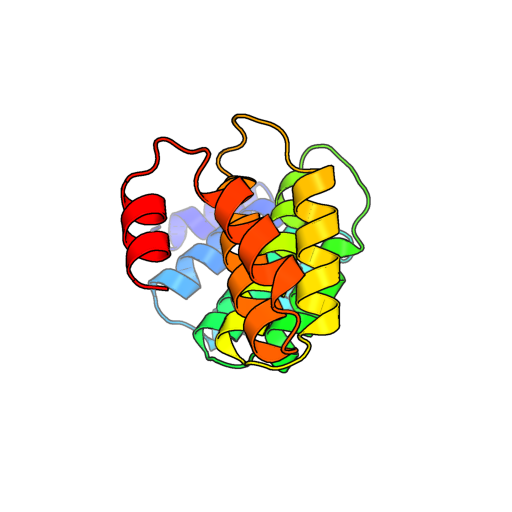ILE A 1 95 ? 1.404 0.564 4.065 1.00 98.88 95 ILE A N 1
ATOM 775 C CA . ILE A 1 95 ? 2.075 0.514 5.379 1.00 98.88 95 ILE A CA 1
ATOM 776 C C . ILE A 1 95 ? 1.088 0.020 6.443 1.00 98.88 95 ILE A C 1
ATOM 778 O O . ILE A 1 95 ? 1.381 -0.926 7.179 1.00 98.88 95 ILE A O 1
ATOM 782 N N . GLY A 1 96 ? -0.123 0.582 6.458 1.00 98.69 96 GLY A N 1
ATOM 783 C CA . GLY A 1 96 ? -1.204 0.136 7.332 1.00 98.69 96 GLY A CA 1
ATOM 784 C C . GLY A 1 96 ? -1.613 -1.316 7.108 1.00 98.69 96 GLY A C 1
ATOM 785 O O . GLY A 1 96 ? -1.694 -2.107 8.048 1.00 98.69 96 GLY A O 1
ATOM 786 N N . ARG A 1 97 ? -1.843 -1.703 5.850 1.00 98.56 97 ARG A N 1
ATOM 787 C CA . ARG A 1 97 ? -2.228 -3.079 5.496 1.00 98.56 97 ARG A CA 1
ATOM 788 C C . ARG A 1 97 ? -1.121 -4.093 5.802 1.00 98.56 97 ARG A C 1
ATOM 790 O O . ARG A 1 97 ? -1.419 -5.183 6.285 1.00 98.56 97 ARG A O 1
ATOM 797 N N . ASN A 1 98 ? 0.139 -3.722 5.585 1.00 98.75 98 ASN A N 1
ATOM 798 C CA . ASN A 1 98 ? 1.311 -4.517 5.940 1.00 98.75 98 ASN A CA 1
ATOM 799 C C . ASN A 1 98 ? 1.344 -4.792 7.446 1.00 98.75 98 ASN A C 1
ATOM 801 O O . ASN A 1 98 ? 1.512 -5.938 7.848 1.00 98.75 98 ASN A O 1
ATOM 805 N N . ALA A 1 99 ? 1.101 -3.763 8.266 1.00 98.75 99 ALA A N 1
ATOM 806 C CA . ALA A 1 99 ? 1.021 -3.890 9.719 1.00 98.75 99 ALA A CA 1
ATOM 807 C C . ALA A 1 99 ? -0.153 -4.775 10.179 1.00 98.75 99 ALA A C 1
ATOM 809 O O . ALA A 1 99 ? -0.023 -5.511 11.156 1.00 98.75 99 ALA A O 1
ATOM 810 N N . VAL A 1 100 ? -1.291 -4.759 9.470 1.00 98.50 100 VAL A N 1
ATOM 811 C CA . VAL A 1 100 ? -2.417 -5.670 9.755 1.00 98.50 100 VAL A CA 1
ATOM 812 C C . VAL A 1 100 ? -2.011 -7.128 9.530 1.00 98.50 100 VAL A C 1
ATOM 814 O O . VAL A 1 100 ? -2.314 -7.979 10.367 1.00 98.50 100 VAL A O 1
ATOM 817 N N . PHE A 1 101 ? -1.327 -7.422 8.422 1.00 98.06 101 PHE A N 1
ATOM 818 C CA . PHE A 1 101 ? -0.898 -8.783 8.090 1.00 98.06 101 PHE A CA 1
ATOM 819 C C . PHE A 1 101 ? 0.201 -9.300 9.010 1.00 98.06 101 PHE A C 1
ATOM 821 O O . PHE A 1 101 ? 0.089 -10.407 9.533 1.00 98.06 101 PHE A O 1
ATOM 828 N N . SER A 1 102 ? 1.226 -8.487 9.252 1.00 98.38 102 SER A N 1
ATOM 829 C CA . SER A 1 102 ? 2.372 -8.886 10.066 1.00 98.38 102 SER A CA 1
ATOM 830 C C . SER A 1 102 ? 2.101 -8.823 11.568 1.00 98.38 102 SER A C 1
ATOM 832 O O . SER A 1 102 ? 2.779 -9.493 12.344 1.00 98.38 102 SER A O 1
ATOM 834 N N . LYS A 1 103 ? 1.126 -8.008 12.000 1.00 98.25 103 LYS A N 1
ATOM 835 C CA . LYS A 1 103 ? 0.922 -7.592 13.402 1.00 98.25 103 LYS A CA 1
ATOM 836 C C . LYS A 1 103 ? 2.157 -6.914 14.011 1.00 98.25 103 LYS A C 1
ATOM 838 O O . LYS A 1 103 ? 2.305 -6.863 15.232 1.00 98.25 103 LYS A O 1
ATOM 843 N N . GLN A 1 104 ? 3.039 -6.389 13.167 1.00 97.81 104 GLN A N 1
ATOM 844 C CA . GLN A 1 104 ? 4.234 -5.638 13.536 1.00 97.81 104 GLN A CA 1
ATOM 845 C C . GLN A 1 104 ? 4.085 -4.182 13.100 1.00 97.81 104 GLN A C 1
ATOM 847 O O . GLN A 1 104 ? 3.205 -3.847 12.310 1.00 97.81 104 GLN A O 1
ATOM 852 N N . SER A 1 105 ? 4.949 -3.307 13.623 1.00 98.25 105 SER A N 1
ATOM 853 C CA . SER A 1 105 ? 4.962 -1.874 13.287 1.00 98.25 105 SER A CA 1
ATOM 854 C C . SER A 1 105 ? 3.581 -1.214 13.386 1.00 98.25 105 SER A C 1
ATOM 856 O O . SER A 1 105 ? 3.263 -0.294 12.639 1.00 98.25 105 SER A O 1
ATOM 858 N N . VAL A 1 106 ? 2.752 -1.686 14.327 1.00 98.50 106 VAL A N 1
ATOM 859 C CA . VAL A 1 106 ? 1.336 -1.307 14.458 1.00 98.50 106 VAL A CA 1
ATOM 860 C C . VAL A 1 106 ? 1.170 0.205 14.573 1.00 98.50 106 VAL A C 1
ATOM 862 O O . VAL A 1 106 ? 0.307 0.770 13.913 1.00 98.50 106 VAL A O 1
ATOM 865 N N . GLN A 1 107 ? 2.030 0.863 15.351 1.00 98.56 107 GLN A N 1
ATOM 866 C CA . GLN A 1 107 ? 1.990 2.314 15.517 1.00 98.56 107 GLN A CA 1
ATOM 867 C C . GLN A 1 107 ? 2.250 3.058 14.197 1.00 98.56 107 GLN A C 1
ATOM 869 O O . GLN A 1 107 ? 1.481 3.945 13.845 1.00 98.56 107 GLN A O 1
ATOM 874 N N . GLN A 1 108 ? 3.260 2.641 13.427 1.00 98.50 108 GLN A N 1
ATOM 875 C CA . GLN A 1 108 ? 3.543 3.217 12.105 1.00 98.50 108 GLN A CA 1
ATOM 876 C C . GLN A 1 108 ? 2.405 2.941 11.113 1.00 98.50 108 GLN A C 1
ATOM 878 O O . GLN A 1 108 ? 2.064 3.800 10.310 1.00 98.50 108 GLN A O 1
ATOM 883 N N . GLY A 1 109 ? 1.787 1.757 11.186 1.00 98.75 109 GLY A N 1
ATOM 884 C CA . GLY A 1 109 ? 0.602 1.420 10.397 1.00 98.75 109 GLY A CA 1
ATOM 885 C C . GLY A 1 109 ? -0.596 2.319 10.700 1.00 98.75 109 GLY A C 1
ATOM 886 O O . GLY A 1 109 ? -1.308 2.716 9.781 1.00 98.75 109 GLY A O 1
ATOM 887 N N . ILE A 1 110 ? -0.810 2.647 11.977 1.00 98.81 110 ILE A N 1
ATOM 888 C CA . ILE A 1 110 ? -1.861 3.572 12.413 1.00 98.81 110 ILE A CA 1
ATOM 889 C C . ILE A 1 110 ? -1.572 4.978 11.888 1.00 98.81 110 ILE A C 1
ATOM 891 O O . ILE A 1 110 ? -2.444 5.564 11.256 1.00 98.81 110 ILE A O 1
ATOM 895 N N . GLU A 1 111 ? -0.362 5.492 12.110 1.00 98.69 111 GLU A N 1
ATOM 896 C CA . GLU A 1 111 ? 0.053 6.825 11.652 1.00 98.69 111 GLU A CA 1
ATOM 897 C C . GLU A 1 111 ? -0.121 6.966 10.134 1.00 98.69 111 GLU A C 1
ATOM 899 O O . GLU A 1 111 ? -0.834 7.857 9.681 1.00 98.69 111 GLU A O 1
ATOM 904 N N . ALA A 1 112 ? 0.390 6.009 9.356 1.00 98.69 112 ALA A N 1
ATOM 905 C CA . ALA A 1 112 ? 0.281 6.046 7.901 1.00 98.69 112 ALA A CA 1
ATOM 906 C C . ALA A 1 112 ? -1.173 6.006 7.396 1.00 98.69 112 ALA A C 1
ATOM 908 O O . ALA A 1 112 ? -1.501 6.656 6.407 1.00 98.69 112 ALA A O 1
ATOM 909 N N . LEU A 1 113 ? -2.068 5.260 8.055 1.00 98.81 113 LEU A N 1
ATOM 910 C CA . LEU A 1 113 ? -3.484 5.231 7.669 1.00 98.81 113 LEU A CA 1
ATOM 911 C C . LEU A 1 113 ? -4.241 6.498 8.069 1.00 98.81 113 LEU A C 1
ATOM 913 O O . LEU A 1 113 ? -5.210 6.842 7.396 1.00 98.81 113 LEU A O 1
ATOM 917 N N . LEU A 1 114 ? -3.837 7.177 9.144 1.00 98.56 114 LEU A N 1
ATOM 918 C CA . LEU A 1 114 ? -4.404 8.478 9.500 1.00 98.56 114 LEU A CA 1
ATOM 919 C C . LEU A 1 114 ? -3.995 9.535 8.470 1.00 98.56 114 LEU A C 1
ATOM 921 O O . LEU A 1 114 ? -4.875 10.210 7.939 1.00 98.56 114 LEU A O 1
ATOM 925 N N . ASP A 1 115 ? -2.710 9.583 8.108 1.00 97.50 115 ASP A N 1
ATOM 926 C CA . ASP A 1 115 ? -2.203 10.463 7.046 1.00 97.50 115 ASP A CA 1
ATOM 927 C C . ASP A 1 115 ? -2.899 10.174 5.706 1.00 97.50 115 ASP A C 1
ATOM 929 O O . ASP A 1 115 ? -3.273 11.082 4.965 1.00 97.50 115 ASP A O 1
ATOM 933 N N . TYR A 1 116 ? -3.129 8.892 5.401 1.00 97.50 116 TYR A N 1
ATOM 934 C CA . TYR A 1 116 ? -3.869 8.479 4.213 1.00 97.50 116 TYR A CA 1
ATOM 935 C C . TYR A 1 116 ? -5.302 9.017 4.193 1.00 97.50 116 TYR A C 1
ATOM 937 O O . TYR A 1 116 ? -5.726 9.560 3.177 1.00 97.50 116 TYR A O 1
ATOM 945 N N . VAL A 1 117 ? -6.053 8.863 5.289 1.00 97.69 117 VAL A N 1
ATOM 946 C CA . VAL A 1 117 ? -7.443 9.342 5.378 1.00 97.69 117 VAL A CA 1
ATOM 947 C C . VAL A 1 117 ? -7.511 10.863 5.247 1.00 97.69 117 VAL A C 1
ATOM 949 O O . VAL A 1 117 ? -8.437 11.372 4.627 1.00 97.69 117 VAL A O 1
ATOM 952 N N . GLU A 1 118 ? -6.535 11.591 5.792 1.00 96.31 118 GLU A N 1
ATOM 953 C CA . GLU A 1 118 ? -6.484 13.051 5.670 1.00 96.31 118 GLU A CA 1
ATOM 954 C C . GLU A 1 118 ? -6.237 13.513 4.225 1.00 96.31 118 GLU A C 1
ATOM 956 O O . GLU A 1 118 ? -6.753 14.551 3.808 1.00 96.31 118 GLU A O 1
ATOM 961 N N . ALA A 1 119 ? -5.466 12.743 3.454 1.00 93.62 119 ALA A N 1
ATOM 962 C CA . ALA A 1 119 ? -4.987 13.157 2.141 1.00 93.62 119 ALA A CA 1
ATOM 963 C C . ALA A 1 119 ? -5.719 12.518 0.947 1.00 93.62 119 ALA A C 1
ATOM 965 O O . ALA A 1 119 ? -5.613 13.046 -0.161 1.00 93.62 119 ALA A O 1
ATOM 966 N N . VAL A 1 120 ? -6.424 11.391 1.121 1.00 93.25 120 VAL A N 1
ATOM 967 C CA . VAL A 1 120 ? -7.040 10.652 0.007 1.00 93.25 120 VAL A CA 1
ATOM 968 C C . VAL A 1 120 ? -8.204 11.442 -0.615 1.00 93.25 120 VAL A C 1
ATOM 970 O O . VAL A 1 120 ? -9.203 11.709 0.054 1.00 93.25 120 VAL A O 1
ATOM 973 N N . PRO A 1 121 ? -8.135 11.808 -1.909 1.00 88.44 121 PRO A N 1
ATOM 974 C CA . PRO A 1 121 ? -9.256 12.459 -2.574 1.00 88.44 121 PRO A CA 1
ATOM 975 C C . PRO A 1 121 ? -10.374 11.459 -2.890 1.00 88.44 121 PRO A C 1
ATOM 977 O O . PRO A 1 121 ? -10.125 10.274 -3.145 1.00 88.44 121 PRO A O 1
ATOM 980 N N . ALA A 1 122 ? -11.606 11.965 -2.958 1.00 81.88 122 ALA A N 1
ATOM 981 C CA . ALA A 1 122 ? -12.733 11.209 -3.494 1.00 81.88 122 ALA A CA 1
ATOM 982 C C . ALA A 1 122 ? -12.473 10.791 -4.958 1.00 81.88 122 ALA A C 1
ATOM 984 O O . ALA A 1 122 ? -11.831 11.520 -5.712 1.00 81.88 122 ALA A O 1
ATOM 985 N N . ASP A 1 123 ? -12.987 9.621 -5.354 1.00 79.81 123 ASP A N 1
ATOM 986 C CA . ASP A 1 123 ? -12.998 9.119 -6.739 1.00 79.81 123 ASP A CA 1
ATOM 987 C C . ASP A 1 123 ? -11.617 8.928 -7.412 1.00 79.81 123 ASP A C 1
ATOM 989 O O . ASP A 1 123 ? -11.435 9.210 -8.595 1.00 79.81 123 ASP A O 1
ATOM 993 N N . THR A 1 124 ? -10.629 8.395 -6.683 1.00 77.81 124 THR A N 1
ATOM 994 C CA . THR A 1 124 ? -9.234 8.243 -7.165 1.00 77.81 124 THR A CA 1
ATOM 995 C C . THR A 1 124 ? -8.827 6.830 -7.596 1.00 77.81 124 THR A C 1
ATOM 997 O O . THR A 1 124 ? -7.671 6.597 -7.947 1.00 77.81 124 THR A O 1
ATOM 1000 N N . GLY A 1 125 ? -9.742 5.855 -7.540 1.00 86.75 125 GLY A N 1
ATOM 1001 C CA . GLY A 1 125 ? -9.429 4.432 -7.761 1.00 86.75 125 GLY A CA 1
ATOM 1002 C C . GLY A 1 125 ? -8.543 3.801 -6.675 1.00 86.75 125 GLY A C 1
ATOM 1003 O O . GLY A 1 125 ? -8.287 2.597 -6.711 1.00 86.75 125 GLY A O 1
ATOM 1004 N N . LEU A 1 126 ? -8.095 4.598 -5.702 1.00 92.81 126 LEU A N 1
ATOM 1005 C CA . LEU A 1 126 ? -7.453 4.145 -4.477 1.00 92.81 126 LEU A CA 1
ATOM 1006 C C . LEU A 1 126 ? -8.491 3.501 -3.538 1.00 92.81 126 LEU A C 1
ATOM 1008 O O . LEU A 1 126 ? -9.694 3.720 -3.708 1.00 92.81 126 LEU A O 1
ATOM 1012 N N . PRO A 1 127 ? -8.055 2.712 -2.537 1.00 95.62 127 PRO A N 1
ATOM 1013 C CA . PRO A 1 127 ? -8.939 2.275 -1.458 1.00 95.62 127 PRO A CA 1
ATOM 1014 C C . PRO A 1 127 ? -9.733 3.445 -0.856 1.00 95.62 127 PRO A C 1
ATOM 1016 O O . PRO A 1 127 ? -9.245 4.563 -0.763 1.00 95.62 127 PRO A O 1
ATOM 1019 N N . SER A 1 128 ? -10.976 3.226 -0.439 1.00 96.12 128 SER A N 1
ATOM 1020 C CA . SER A 1 128 ? -11.733 4.319 0.179 1.00 96.12 128 SER A CA 1
ATOM 1021 C C . SER A 1 128 ? -11.210 4.645 1.583 1.00 96.12 128 SER A C 1
ATOM 1023 O O . SER A 1 128 ? -10.624 3.792 2.263 1.00 96.12 128 SER A O 1
ATOM 1025 N N . GLU A 1 129 ? -11.498 5.854 2.071 1.00 96.81 129 GLU A N 1
ATOM 1026 C CA . GLU A 1 129 ? -11.248 6.218 3.473 1.00 96.81 129 GLU A CA 1
ATOM 1027 C C . GLU A 1 129 ? -11.939 5.236 4.443 1.00 96.81 129 GLU A C 1
ATOM 1029 O O . GLU A 1 129 ? -11.404 4.916 5.503 1.00 96.81 129 GLU A O 1
ATOM 1034 N N . GLN A 1 130 ? -13.091 4.668 4.061 1.00 97.94 130 GLN A N 1
ATOM 1035 C CA . GLN A 1 130 ? -13.803 3.678 4.869 1.00 97.94 130 GLN A CA 1
ATOM 1036 C C . GLN A 1 130 ? -13.024 2.363 4.978 1.00 97.94 130 GLN A C 1
ATOM 1038 O O . GLN A 1 130 ? -12.946 1.784 6.064 1.00 97.94 130 GLN A O 1
ATOM 1043 N N . TRP A 1 131 ? -12.386 1.912 3.893 1.00 98.06 131 TRP A N 1
ATOM 1044 C CA . TRP A 1 131 ? -11.471 0.770 3.947 1.00 98.06 131 TRP A CA 1
ATOM 1045 C C . TRP A 1 131 ? -10.261 1.063 4.837 1.00 98.06 131 TRP A C 1
ATOM 1047 O O . TRP A 1 131 ? -9.857 0.198 5.618 1.00 98.06 131 TRP A O 1
ATOM 1057 N N . ALA A 1 132 ? -9.709 2.277 4.782 1.00 98.50 132 ALA A N 1
ATOM 1058 C CA . ALA A 1 132 ? -8.620 2.686 5.669 1.00 98.50 132 ALA A CA 1
ATOM 1059 C C . ALA A 1 132 ? -9.057 2.713 7.144 1.00 98.50 132 ALA A C 1
ATOM 1061 O O . ALA A 1 132 ? -8.348 2.194 8.007 1.00 98.50 132 ALA A O 1
ATOM 1062 N N . HIS A 1 133 ? -10.261 3.204 7.446 1.00 98.75 133 HIS A N 1
ATOM 1063 C CA . HIS A 1 133 ? -10.836 3.139 8.789 1.00 98.75 133 HIS A CA 1
ATOM 1064 C C . HIS A 1 133 ? -11.061 1.706 9.278 1.00 98.75 133 HIS A C 1
ATOM 1066 O O . HIS A 1 133 ? -10.796 1.412 10.443 1.00 98.75 133 HIS A O 1
ATOM 1072 N N . PHE A 1 134 ? -11.457 0.778 8.408 1.00 98.75 134 PHE A N 1
ATOM 1073 C CA . PHE A 1 134 ? -11.534 -0.630 8.791 1.00 98.75 134 PHE A CA 1
ATOM 1074 C C . PHE A 1 134 ? -10.157 -1.208 9.152 1.00 98.75 134 PHE A C 1
ATOM 1076 O O . PHE A 1 134 ? -10.017 -1.895 10.166 1.00 98.75 134 PHE A O 1
ATOM 1083 N N . ARG A 1 135 ? -9.108 -0.871 8.389 1.00 98.75 135 ARG A N 1
ATOM 1084 C CA . ARG A 1 135 ? -7.723 -1.245 8.731 1.00 98.75 135 ARG A CA 1
ATOM 1085 C C . ARG A 1 135 ? -7.274 -0.616 10.054 1.00 98.75 135 ARG A C 1
ATOM 1087 O O . ARG A 1 135 ? -6.684 -1.313 10.876 1.00 98.75 135 ARG A O 1
ATOM 1094 N N . LEU A 1 136 ? -7.617 0.648 10.310 1.00 98.81 136 LEU A N 1
ATOM 1095 C CA . LEU A 1 136 ? -7.368 1.305 11.599 1.00 98.81 136 LEU A CA 1
ATOM 1096 C C . LEU A 1 136 ? -8.045 0.554 12.750 1.00 98.81 136 LEU A C 1
ATOM 1098 O O . LEU A 1 136 ? -7.396 0.284 13.757 1.00 98.81 136 LEU A O 1
ATOM 1102 N N . ALA A 1 137 ? -9.305 0.134 12.602 1.00 98.69 137 ALA A N 1
ATOM 1103 C CA . ALA A 1 137 ? -9.989 -0.671 13.615 1.00 98.69 137 ALA A CA 1
ATOM 1104 C C . ALA A 1 137 ? -9.270 -2.010 13.881 1.00 98.69 137 ALA A C 1
ATOM 1106 O O . ALA A 1 137 ? -9.110 -2.407 15.039 1.00 98.69 137 ALA A O 1
ATOM 1107 N N . GLN A 1 138 ? -8.774 -2.682 12.834 1.00 98.62 138 GLN A N 1
ATOM 1108 C CA . GLN A 1 138 ? -7.963 -3.898 12.970 1.00 98.62 138 GLN A CA 1
ATOM 1109 C C . GLN A 1 138 ? -6.668 -3.647 13.753 1.00 98.62 138 GLN A C 1
ATOM 1111 O O . GLN A 1 138 ? -6.340 -4.438 14.639 1.00 98.62 138 GLN A O 1
ATOM 1116 N N . LEU A 1 139 ? -5.966 -2.544 13.484 1.00 98.62 139 LEU A N 1
ATOM 1117 C CA . LEU A 1 139 ? -4.736 -2.182 14.193 1.00 98.62 139 LEU A CA 1
ATOM 1118 C C . LEU A 1 139 ? -4.997 -1.757 15.644 1.00 98.62 139 LEU A C 1
ATOM 1120 O O . LEU A 1 139 ? -4.314 -2.234 16.547 1.00 98.62 139 LEU A O 1
ATOM 1124 N N . TYR A 1 140 ? -6.022 -0.943 15.909 1.00 98.56 140 TYR A N 1
ATOM 1125 C CA . TYR A 1 140 ? -6.388 -0.550 17.276 1.00 98.56 140 TYR A CA 1
ATOM 1126 C C . TYR A 1 140 ? -6.850 -1.732 18.136 1.00 98.56 140 TYR A C 1
ATOM 1128 O O . TYR A 1 140 ? -6.658 -1.727 19.355 1.00 98.56 140 TYR A O 1
ATOM 1136 N N . ARG A 1 141 ? -7.395 -2.791 17.524 1.00 97.81 141 ARG A N 1
ATOM 1137 C CA . ARG A 1 141 ? -7.685 -4.041 18.238 1.00 97.81 141 ARG A CA 1
ATOM 1138 C C . ARG A 1 141 ? -6.412 -4.706 18.769 1.00 97.81 141 ARG A C 1
ATOM 1140 O O . ARG A 1 141 ? -6.449 -5.278 19.854 1.00 97.81 141 ARG A O 1
ATOM 1147 N N . LEU A 1 142 ? -5.287 -4.586 18.059 1.00 97.19 142 LEU A N 1
ATOM 1148 C CA . LEU A 1 142 ? -3.986 -5.100 18.510 1.00 97.19 142 LEU A CA 1
ATOM 1149 C C . LEU A 1 142 ? -3.401 -4.287 19.678 1.00 97.19 142 LEU A C 1
ATOM 1151 O O . LEU A 1 142 ? -2.582 -4.813 20.426 1.00 97.19 142 LEU A O 1
ATOM 1155 N N . THR A 1 143 ? -3.833 -3.035 19.869 1.00 95.00 143 THR A N 1
ATOM 1156 C CA . THR A 1 143 ? -3.361 -2.150 20.951 1.00 95.00 143 THR A CA 1
ATOM 1157 C C . THR A 1 143 ? -4.321 -2.065 22.144 1.00 95.00 143 THR A C 1
ATOM 1159 O O . THR A 1 143 ? -4.071 -1.313 23.082 1.00 95.00 143 THR A O 1
ATOM 1162 N N . SER A 1 144 ? -5.409 -2.847 22.151 1.00 89.94 144 SER A N 1
ATOM 1163 C CA . SER A 1 144 ? -6.483 -2.810 23.169 1.00 89.94 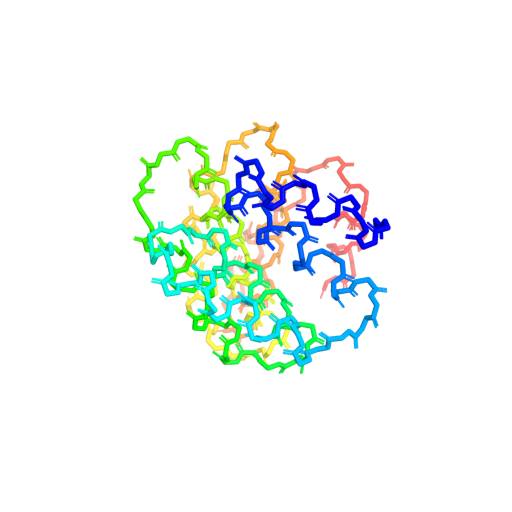144 SER A CA 1
ATOM 1164 C C . SER A 1 144 ? -7.224 -1.465 23.289 1.00 89.94 144 SER A C 1
ATOM 1166 O O . SER A 1 144 ? -7.961 -1.240 24.255 1.00 89.94 144 SER A O 1
ATOM 1168 N N . ALA A 1 145 ? -7.094 -0.578 22.298 1.00 95.31 145 ALA A N 1
ATOM 1169 C CA . ALA A 1 145 ? -7.738 0.735 22.258 1.00 95.31 145 ALA A CA 1
ATOM 1170 C C . ALA A 1 145 ? -9.222 0.623 21.852 1.00 95.31 145 ALA A C 1
ATOM 1172 O O . ALA A 1 145 ? -9.630 0.994 20.752 1.00 95.31 145 ALA A O 1
ATOM 1173 N N . THR A 1 146 ? -10.045 0.082 22.754 1.00 94.44 146 THR A N 1
ATOM 1174 C CA . THR A 1 146 ? -11.439 -0.320 22.475 1.00 94.44 146 THR A CA 1
ATOM 1175 C C . THR A 1 146 ? -12.323 0.830 21.972 1.00 94.44 146 THR A C 1
ATOM 1177 O O . THR A 1 146 ? -13.175 0.615 21.109 1.00 94.44 146 THR A O 1
ATOM 1180 N N . ASP A 1 147 ? -12.122 2.051 22.469 1.00 97.75 147 ASP A N 1
ATOM 1181 C CA . ASP A 1 147 ? -12.894 3.215 22.018 1.00 97.75 147 ASP A CA 1
ATOM 1182 C C . ASP A 1 147 ? -12.537 3.612 20.580 1.00 97.75 147 ASP A C 1
ATOM 1184 O O . ASP A 1 147 ? -13.434 3.863 19.771 1.00 97.75 147 ASP A O 1
ATOM 1188 N N . ALA A 1 148 ? -11.248 3.560 20.228 1.00 98.06 148 ALA A N 1
ATOM 1189 C CA . ALA A 1 148 ? -10.779 3.813 18.868 1.00 98.06 148 ALA A CA 1
ATOM 1190 C C . ALA A 1 148 ? -11.306 2.753 17.889 1.00 98.06 148 ALA A C 1
ATOM 1192 O O . ALA A 1 148 ? -11.756 3.098 16.798 1.00 98.06 148 ALA A O 1
ATOM 1193 N N . VAL A 1 149 ? -11.351 1.476 18.295 1.00 98.56 149 VAL A N 1
ATOM 1194 C CA . VAL A 1 149 ? -11.965 0.406 17.487 1.00 98.56 149 VAL A CA 1
ATOM 1195 C C . VAL A 1 149 ? -13.414 0.758 17.138 1.00 98.56 149 VAL A C 1
ATOM 1197 O O . VAL A 1 149 ? -13.774 0.778 15.963 1.00 98.56 149 VAL A O 1
ATOM 1200 N N . LYS A 1 150 ? -14.245 1.098 18.133 1.00 98.19 150 LYS A N 1
ATOM 1201 C CA . LYS A 1 150 ? -15.660 1.448 17.905 1.00 98.19 150 LYS A CA 1
ATOM 1202 C C . LYS A 1 150 ? -15.815 2.676 17.011 1.00 98.19 150 LYS A C 1
ATOM 1204 O O . LYS A 1 150 ? -16.675 2.688 16.131 1.00 98.19 150 LYS A O 1
ATOM 1209 N N . GLN A 1 151 ? -14.995 3.701 17.238 1.00 98.31 151 GLN A N 1
ATOM 1210 C CA . GLN A 1 151 ? -15.003 4.918 16.433 1.00 98.31 151 GLN A CA 1
ATOM 1211 C C . GLN A 1 151 ? -14.695 4.610 14.964 1.00 98.31 151 GLN A C 1
ATOM 1213 O O . GLN A 1 151 ? -15.448 5.022 14.084 1.00 98.31 151 GLN A O 1
ATOM 1218 N N . HIS A 1 152 ? -13.626 3.862 14.697 1.00 98.62 152 HIS A N 1
ATOM 1219 C CA . HIS A 1 152 ? -13.207 3.568 13.332 1.00 98.62 152 HIS A CA 1
ATOM 1220 C C . HIS A 1 152 ? -14.134 2.585 12.615 1.00 98.62 152 HIS A C 1
ATOM 1222 O O . HIS A 1 152 ? -14.388 2.778 11.430 1.00 98.62 152 HIS A O 1
ATOM 1228 N N . LEU A 1 153 ? -14.738 1.616 13.311 1.00 98.56 153 LEU A N 1
ATOM 1229 C CA . LEU A 1 153 ? -15.791 0.780 12.719 1.00 98.56 153 LEU A CA 1
ATOM 1230 C C . LEU A 1 153 ? -17.017 1.603 12.312 1.00 98.56 153 LEU A C 1
ATOM 1232 O O . LEU A 1 153 ? -17.570 1.390 11.237 1.00 98.56 153 LEU A O 1
ATOM 1236 N N . LYS A 1 154 ? -17.425 2.582 13.132 1.00 98.38 154 LYS A N 1
ATOM 1237 C CA . LYS A 1 154 ? -18.540 3.476 12.790 1.00 98.38 154 LYS A CA 1
ATOM 1238 C C . LYS A 1 154 ? -18.247 4.292 11.527 1.00 98.38 154 LYS A C 1
ATOM 1240 O O . LYS A 1 154 ? -19.144 4.468 10.709 1.00 98.38 154 LYS A O 1
ATOM 1245 N N . LEU A 1 155 ? -17.019 4.791 11.380 1.00 98.31 155 LEU A N 1
ATOM 1246 C CA . LEU A 1 155 ? -16.597 5.525 10.184 1.00 98.31 155 LEU A CA 1
ATOM 1247 C C . LEU A 1 155 ? -16.528 4.602 8.960 1.00 98.31 155 LEU A C 1
ATOM 1249 O O . LEU A 1 155 ? -17.047 4.954 7.905 1.00 98.31 155 LEU A O 1
ATOM 1253 N N . ALA A 1 156 ? -15.971 3.398 9.115 1.00 98.31 156 ALA A N 1
ATOM 1254 C CA . ALA A 1 156 ? -15.898 2.396 8.053 1.00 98.31 156 ALA A CA 1
ATOM 1255 C C . ALA A 1 156 ? -17.285 1.944 7.556 1.00 98.31 156 ALA A C 1
ATOM 1257 O O . ALA A 1 156 ? -17.468 1.695 6.368 1.00 98.31 156 ALA A O 1
ATOM 1258 N N . ALA A 1 157 ? -18.281 1.883 8.445 1.00 97.81 157 ALA A N 1
ATOM 1259 C CA . ALA A 1 157 ? -19.649 1.491 8.103 1.00 97.81 157 ALA A CA 1
ATOM 1260 C C . ALA A 1 157 ? -20.405 2.535 7.256 1.00 97.81 157 ALA A C 1
ATOM 1262 O O . ALA A 1 157 ? -21.459 2.219 6.702 1.00 97.81 157 ALA A O 1
ATOM 1263 N N . ASN A 1 158 ? -19.889 3.765 7.131 1.00 96.38 158 ASN A N 1
ATOM 1264 C CA . ASN A 1 158 ? -20.470 4.808 6.285 1.00 96.38 158 ASN A CA 1
ATOM 1265 C C . ASN A 1 158 ? -20.094 4.608 4.806 1.00 96.38 158 ASN A C 1
ATOM 1267 O O . ASN A 1 158 ? -19.395 5.422 4.211 1.00 96.38 158 ASN A O 1
ATOM 1271 N N . THR A 1 159 ? -20.511 3.483 4.233 1.00 95.12 159 THR A N 1
ATOM 1272 C CA . THR A 1 159 ? -20.198 3.076 2.860 1.00 95.12 159 THR A CA 1
ATOM 1273 C C . THR A 1 159 ? -21.379 2.344 2.234 1.00 95.12 159 THR A C 1
ATOM 1275 O O . THR A 1 159 ? -22.227 1.807 2.946 1.00 95.12 159 THR A O 1
ATOM 1278 N N . ASP A 1 160 ? -21.401 2.253 0.906 1.00 94.88 160 ASP A N 1
ATOM 1279 C CA . ASP A 1 160 ? -22.267 1.334 0.160 1.00 94.88 160 ASP A CA 1
ATOM 1280 C C . ASP A 1 160 ? -21.525 0.102 -0.377 1.00 94.88 160 ASP A C 1
ATOM 1282 O O . ASP A 1 160 ? -22.152 -0.794 -0.944 1.00 94.88 160 ASP A O 1
ATOM 1286 N N . ASP A 1 161 ? -20.215 0.004 -0.132 1.00 96.19 161 ASP A N 1
ATOM 1287 C CA . ASP A 1 161 ? -19.407 -1.163 -0.477 1.00 96.19 161 ASP A CA 1
ATOM 1288 C C . ASP A 1 161 ? -19.863 -2.386 0.332 1.00 96.19 161 ASP A C 1
ATOM 1290 O O . ASP A 1 161 ? -19.675 -2.479 1.549 1.00 96.19 161 ASP A O 1
ATOM 1294 N N . LYS A 1 162 ? -20.478 -3.344 -0.367 1.00 96.94 162 LYS A N 1
ATOM 1295 C CA . LYS A 1 162 ? -20.982 -4.577 0.235 1.00 96.94 162 LYS A CA 1
ATOM 1296 C C . LYS A 1 162 ? -19.861 -5.435 0.819 1.00 96.94 162 LYS A C 1
ATOM 1298 O O . LYS A 1 162 ? -20.038 -5.987 1.895 1.00 96.94 162 LYS A O 1
ATOM 1303 N N . GLN A 1 163 ? -18.717 -5.527 0.143 1.00 97.31 163 GLN A N 1
ATOM 1304 C CA . GLN A 1 163 ? -17.600 -6.326 0.637 1.00 97.31 163 GLN A CA 1
ATOM 1305 C C . GLN A 1 163 ? -17.075 -5.745 1.949 1.00 97.31 163 GLN A C 1
ATOM 1307 O O . GLN A 1 163 ? -16.763 -6.497 2.871 1.00 97.31 163 GLN A O 1
ATOM 1312 N N . LEU A 1 164 ? -17.003 -4.417 2.055 1.00 97.62 164 LEU A N 1
ATOM 1313 C CA . LEU A 1 164 ? -16.615 -3.768 3.301 1.00 97.62 164 LEU A CA 1
ATOM 1314 C C . LEU A 1 164 ? -17.644 -4.007 4.414 1.00 97.62 164 LEU A C 1
ATOM 1316 O O . LEU A 1 164 ? -17.245 -4.339 5.527 1.00 97.62 164 LEU A O 1
ATOM 1320 N N . LYS A 1 165 ? -18.948 -3.911 4.119 1.00 97.69 165 LYS A N 1
ATOM 1321 C CA . LYS A 1 165 ? -20.013 -4.241 5.087 1.00 97.69 165 LYS A CA 1
ATOM 1322 C C . LYS A 1 165 ? -19.873 -5.668 5.617 1.00 97.69 165 LYS A C 1
ATOM 1324 O O . LYS A 1 165 ? -19.806 -5.843 6.827 1.00 97.69 165 LYS A O 1
ATOM 1329 N N . ASP A 1 166 ? -19.704 -6.643 4.724 1.00 97.56 166 ASP A N 1
ATOM 1330 C CA . ASP A 1 166 ? -19.512 -8.049 5.098 1.00 97.56 166 ASP A CA 1
ATOM 1331 C C . ASP A 1 166 ? -18.266 -8.219 6.005 1.00 97.56 166 ASP A C 1
ATOM 1333 O O . ASP A 1 166 ? -18.310 -8.913 7.015 1.00 97.56 166 ASP A O 1
ATOM 1337 N N . ASN A 1 167 ? -17.161 -7.516 5.712 1.00 97.12 167 ASN A N 1
ATOM 1338 C CA . ASN A 1 167 ? -15.945 -7.553 6.541 1.00 97.12 167 ASN A CA 1
ATOM 1339 C C . ASN A 1 167 ? -16.123 -6.910 7.930 1.00 97.12 167 ASN A C 1
ATOM 1341 O O . ASN A 1 167 ? -15.444 -7.315 8.873 1.00 97.12 167 ASN A O 1
ATOM 1345 N N . ILE A 1 168 ? -16.966 -5.882 8.049 1.00 97.12 168 ILE A N 1
ATOM 1346 C CA . ILE A 1 168 ? -17.272 -5.221 9.326 1.00 97.12 168 ILE A CA 1
ATOM 1347 C C . ILE A 1 168 ? -18.172 -6.112 10.183 1.00 97.12 168 ILE A C 1
ATOM 1349 O O . ILE A 1 168 ? -17.967 -6.178 11.392 1.00 97.12 168 ILE A O 1
ATOM 1353 N N . ASP A 1 169 ? -19.134 -6.800 9.571 1.00 95.50 169 ASP A N 1
ATOM 1354 C CA . ASP A 1 169 ? -20.037 -7.714 10.274 1.00 95.50 169 ASP A CA 1
ATOM 1355 C C . ASP A 1 169 ? -19.291 -8.940 10.843 1.00 95.50 169 ASP A C 1
ATOM 1357 O O . ASP A 1 169 ? -19.644 -9.430 11.917 1.00 95.50 169 ASP A O 1
ATOM 1361 N N . ASP A 1 170 ? -18.220 -9.384 10.172 1.00 94.38 170 ASP A N 1
ATOM 1362 C CA . ASP A 1 170 ? -17.356 -10.502 10.589 1.00 94.38 170 ASP A CA 1
ATOM 1363 C C . ASP A 1 170 ? -16.241 -10.118 11.597 1.00 94.38 170 ASP A C 1
ATOM 1365 O O . ASP A 1 170 ? -15.478 -10.986 12.040 1.00 94.38 170 ASP A O 1
ATOM 1369 N N . PHE A 1 171 ? -16.085 -8.830 11.928 1.00 92.00 171 PHE A N 1
ATOM 1370 C CA . PHE A 1 171 ? -14.953 -8.291 12.704 1.00 92.00 171 PHE A CA 1
ATOM 1371 C C . PHE A 1 171 ? -14.969 -8.635 14.203 1.00 92.00 171 PHE A C 1
ATOM 1373 O O . PHE A 1 171 ? -13.889 -9.049 14.713 1.00 92.00 171 PHE A O 1
#

pLDDT: mean 94.98, std 5.95, range [63.81, 98.88]

Radius of gyration: 17.5 Å; chains: 1; bounding box: 41×32×51 Å

Sequence (171 aa):
LAWQQVNDIAALDEQAGMRAKLNYYRQTDDDKAYTETITSAQQRYPDHAEFYYQHGLALQQQEQYEQALAQFTQATNAPIDDEEAHFKLSALYQIGRNAVFSKQSVQQGIEALLDYVEAVPADTGLPSEQWAHFRLAQLYRLTSATDAVKQHLKLAANTDDKQLKDNIDDF

Foldseek 3Di:
DPVVVLVVQCVVPVLSSLVSQLVVCVVVVVVVSNVVSLVVNCVVCVQALVSLLSVLVVCVVVVVLVSSLVSLVSLLPHDDDPVSLVSNLSSLQVNLVSCLVVVPPLVSSLVSLVVSLVPPDPPPPHDHNLVSLCSNLSSVVSVVVVVSNVVSLVSNVPDPPPVSVVVSVVD

Secondary structure (DSSP, 8-state):
--HHHHHHHHHH-HHHHHHHHHHHHHHTT-HHHHHHHHHHHHHH-TT-HHHHHHHHHHHHHTT-HHHHHHHHHHHTTS---HHHHHHHHHHHHHHHHHHHHHS-SHHHHHHHHHHHHHHPPTTSSSPPHHHHHHHHHHHHHHTT-HHHHHHHHHHHTS---HHHHHHHHT-